Protein AF-A0A6B3EZP4-F1 (afdb_monomer_lite)

Radius of gyration: 15.5 Å; chains: 1; bounding box: 39×23×44 Å

pLDDT: mean 70.88, std 13.22, range [38.5, 90.12]

Sequence (111 aa):
CAAAVTRAARRHWVQLHRDAGPEPDDGGELAVLRDTRPDAYALPGRPGRPGRIVVTTGMLHALDPVERDALLAHERAHLTGRHHLYLVAAELSARCHPALRALRAPMGYAL

Structure (mmCIF, N/CA/C/O backbone):
data_AF-A0A6B3EZP4-F1
#
_entry.id   AF-A0A6B3EZP4-F1
#
loop_
_atom_site.group_PDB
_atom_site.id
_atom_site.type_symbol
_atom_site.label_atom_id
_atom_site.label_alt_id
_atom_site.label_comp_id
_atom_site.label_asym_id
_atom_site.label_entity_id
_atom_site.label_seq_id
_atom_site.pdbx_PDB_ins_code
_atom_site.Cartn_x
_atom_site.Cartn_y
_atom_site.Cartn_z
_atom_site.occupancy
_atom_site.B_iso_or_equiv
_atom_site.auth_seq_id
_atom_site.auth_comp_id
_atom_site.auth_asym_id
_atom_site.auth_atom_id
_atom_site.pdbx_PDB_model_num
ATOM 1 N N . CYS A 1 1 ? 23.167 6.679 -15.248 1.00 49.09 1 CYS A N 1
ATOM 2 C CA . CYS A 1 1 ? 21.904 5.903 -15.321 1.00 49.09 1 CYS A CA 1
ATOM 3 C C . CYS A 1 1 ? 21.410 5.399 -13.958 1.00 49.09 1 CYS A C 1
ATOM 5 O O . CYS A 1 1 ? 20.298 5.766 -13.587 1.00 49.09 1 CYS A O 1
ATOM 7 N N . ALA A 1 2 ? 22.217 4.668 -13.174 1.00 38.50 2 ALA A N 1
ATOM 8 C CA . ALA A 1 2 ? 21.856 4.231 -11.813 1.00 38.50 2 ALA A CA 1
ATOM 9 C C . ALA A 1 2 ? 21.534 5.403 -10.859 1.00 38.50 2 ALA A C 1
ATOM 11 O O . ALA A 1 2 ? 20.497 5.398 -10.208 1.00 38.50 2 ALA A O 1
ATOM 12 N N . ALA A 1 3 ? 22.335 6.476 -10.887 1.00 42.81 3 ALA A N 1
ATOM 13 C CA . ALA A 1 3 ? 22.138 7.678 -10.060 1.00 42.81 3 ALA A CA 1
ATOM 14 C C . ALA A 1 3 ? 20.831 8.461 -10.330 1.00 42.81 3 ALA A C 1
ATOM 16 O O . ALA A 1 3 ? 20.429 9.299 -9.522 1.00 42.81 3 ALA A O 1
ATOM 17 N N . ALA A 1 4 ? 20.200 8.242 -11.488 1.00 50.25 4 ALA A N 1
ATOM 18 C CA . ALA A 1 4 ? 18.921 8.852 -11.846 1.00 50.25 4 ALA A CA 1
ATOM 19 C C . ALA A 1 4 ? 17.743 7.970 -11.409 1.00 50.25 4 ALA A C 1
ATOM 21 O O . ALA A 1 4 ? 16.738 8.503 -10.956 1.00 50.25 4 ALA A O 1
ATOM 22 N N . VAL A 1 5 ? 17.879 6.637 -11.495 1.00 50.28 5 VAL A N 1
ATOM 23 C CA . VAL A 1 5 ? 16.913 5.687 -10.908 1.00 50.28 5 VAL A CA 1
ATOM 24 C C . VAL A 1 5 ? 16.876 5.863 -9.396 1.00 50.28 5 VAL A C 1
ATOM 26 O O . VAL A 1 5 ? 15.805 6.040 -8.834 1.00 50.28 5 VAL A O 1
ATOM 29 N N . THR A 1 6 ? 18.039 5.915 -8.742 1.00 52.34 6 THR A N 1
ATOM 30 C CA . THR A 1 6 ? 18.111 6.110 -7.289 1.00 52.34 6 THR A CA 1
ATOM 31 C C . THR A 1 6 ? 17.558 7.465 -6.867 1.00 52.34 6 THR A C 1
ATOM 33 O O . THR A 1 6 ? 16.878 7.540 -5.852 1.00 52.34 6 THR A O 1
ATOM 36 N N . ARG A 1 7 ? 17.767 8.537 -7.645 1.00 56.09 7 ARG A N 1
ATOM 37 C CA . ARG A 1 7 ? 17.145 9.845 -7.373 1.00 56.09 7 ARG A CA 1
ATOM 38 C C . ARG A 1 7 ? 15.638 9.854 -7.599 1.00 56.09 7 ARG A C 1
ATOM 40 O O . ARG A 1 7 ? 14.940 10.455 -6.792 1.00 56.09 7 ARG A O 1
ATOM 47 N N . ALA A 1 8 ? 15.140 9.226 -8.662 1.00 58.03 8 ALA A N 1
ATOM 48 C CA . ALA A 1 8 ? 13.707 9.133 -8.933 1.00 58.03 8 ALA A CA 1
ATOM 49 C C . ALA A 1 8 ? 13.001 8.298 -7.859 1.00 58.03 8 ALA A C 1
ATOM 51 O O . ALA A 1 8 ? 12.032 8.770 -7.276 1.00 58.03 8 ALA A O 1
ATOM 52 N N . ALA A 1 9 ? 13.567 7.139 -7.509 1.00 56.62 9 ALA A N 1
ATOM 53 C CA . ALA A 1 9 ? 13.119 6.335 -6.383 1.00 56.62 9 ALA A CA 1
ATOM 54 C C . ALA A 1 9 ? 13.155 7.167 -5.097 1.00 56.62 9 ALA A C 1
ATOM 56 O O . ALA A 1 9 ? 12.128 7.348 -4.466 1.00 56.62 9 ALA A O 1
ATOM 57 N N . ARG A 1 10 ? 14.277 7.809 -4.754 1.00 60.41 10 ARG A N 1
ATOM 58 C CA . ARG A 1 10 ? 14.370 8.642 -3.544 1.00 60.41 10 ARG A CA 1
ATOM 59 C C . ARG A 1 10 ? 13.338 9.776 -3.516 1.00 60.41 10 ARG A C 1
ATOM 61 O O . ARG A 1 10 ? 12.786 10.052 -2.461 1.00 60.41 10 ARG A O 1
ATOM 68 N N . ARG A 1 11 ? 13.069 10.434 -4.648 1.00 62.75 11 ARG A N 1
ATOM 69 C CA . ARG A 1 11 ? 12.042 11.486 -4.754 1.00 62.75 11 ARG A CA 1
ATOM 70 C C . ARG A 1 11 ? 10.643 10.925 -4.542 1.00 62.75 11 ARG A C 1
ATOM 72 O O . ARG A 1 11 ? 9.905 11.490 -3.748 1.00 62.75 11 ARG A O 1
ATOM 79 N N . HIS A 1 12 ? 10.328 9.814 -5.198 1.00 64.38 12 HIS A N 1
ATOM 80 C CA . HIS A 1 12 ? 9.061 9.114 -5.034 1.00 64.38 12 HIS A CA 1
ATOM 81 C C . HIS A 1 12 ? 8.869 8.658 -3.582 1.00 64.38 12 HIS A C 1
ATOM 83 O O . HIS A 1 12 ? 7.847 8.940 -2.981 1.00 64.38 12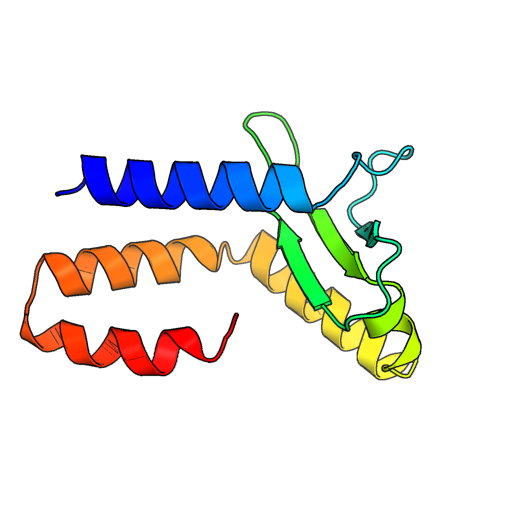 HIS A O 1
ATOM 89 N N . TRP A 1 13 ? 9.905 8.105 -2.955 1.00 63.19 13 TRP A N 1
ATOM 90 C CA . TRP A 1 13 ? 9.913 7.737 -1.539 1.00 63.19 13 TRP A CA 1
ATOM 91 C C . TRP A 1 13 ? 9.678 8.917 -0.597 1.00 63.19 13 TRP A C 1
ATOM 93 O O . TRP A 1 13 ? 8.904 8.805 0.350 1.00 63.19 13 TRP A O 1
ATOM 103 N N . VAL A 1 14 ? 10.352 10.047 -0.834 1.00 64.44 14 VAL A N 1
ATOM 104 C CA . VAL A 1 14 ? 10.157 11.272 -0.045 1.00 64.44 14 VAL A CA 1
ATOM 105 C C . VAL A 1 14 ? 8.745 11.819 -0.235 1.00 64.44 14 VAL A C 1
ATOM 107 O O . VAL A 1 14 ? 8.182 12.358 0.711 1.00 64.44 14 VAL A O 1
ATOM 110 N N . GLN A 1 15 ? 8.186 11.688 -1.436 1.00 69.25 15 GLN A N 1
ATOM 111 C CA . GLN A 1 15 ? 6.830 12.120 -1.743 1.00 69.25 15 GLN A CA 1
ATOM 112 C C . GLN A 1 15 ? 5.794 11.233 -1.055 1.00 69.25 15 GLN A C 1
ATOM 114 O O . GLN A 1 15 ? 5.030 11.755 -0.258 1.00 69.25 15 GLN A O 1
ATOM 119 N N . LEU A 1 16 ? 5.894 9.909 -1.198 1.00 68.00 16 LEU A N 1
ATOM 120 C CA . LEU A 1 16 ? 5.065 8.954 -0.460 1.00 68.00 16 LEU A CA 1
ATOM 121 C C . LEU A 1 16 ? 5.127 9.197 1.053 1.00 68.00 16 LEU A C 1
ATOM 123 O O . LEU A 1 16 ? 4.114 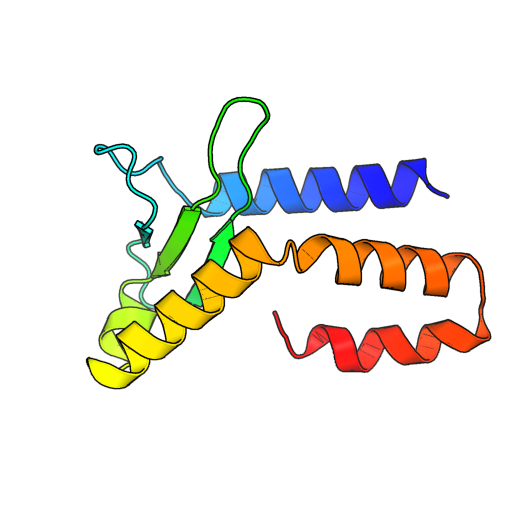9.167 1.728 1.00 68.00 16 LEU A O 1
ATOM 127 N N . HIS A 1 17 ? 6.305 9.504 1.605 1.00 67.25 17 HIS A N 1
ATOM 128 C CA . HIS A 1 17 ? 6.431 9.828 3.029 1.00 67.25 17 HIS A CA 1
ATOM 129 C C . HIS A 1 17 ? 5.844 11.185 3.427 1.00 67.25 17 HIS A C 1
ATOM 131 O O . HIS A 1 17 ? 5.52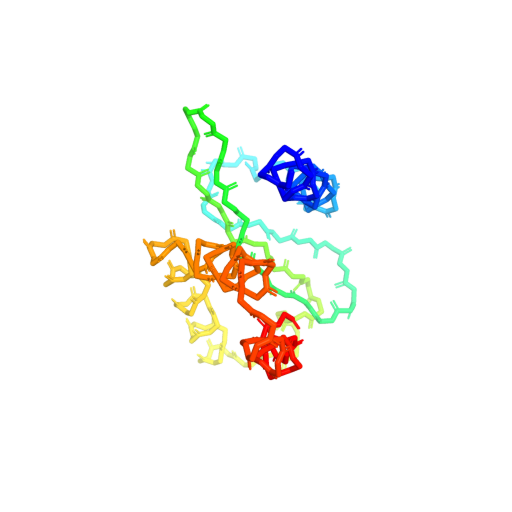8 11.364 4.599 1.00 67.25 17 HIS A O 1
ATOM 137 N N . ARG A 1 18 ? 5.777 12.154 2.509 1.00 68.31 18 ARG A N 1
ATOM 138 C CA . ARG A 1 18 ? 5.104 13.436 2.750 1.00 68.31 18 ARG A CA 1
ATOM 139 C C . ARG A 1 18 ? 3.590 13.270 2.706 1.00 68.31 18 ARG A C 1
ATOM 141 O O . ARG A 1 18 ? 2.905 13.864 3.529 1.00 68.31 18 ARG A O 1
ATOM 148 N N . ASP A 1 19 ? 3.112 12.451 1.780 1.00 68.88 19 ASP A N 1
ATOM 149 C CA . ASP A 1 19 ? 1.688 12.264 1.514 1.00 68.88 19 ASP A CA 1
ATOM 150 C C . ASP A 1 19 ? 1.057 11.268 2.510 1.00 68.88 19 ASP A C 1
ATOM 152 O O . ASP A 1 19 ? -0.116 11.385 2.848 1.00 68.88 19 ASP A O 1
ATOM 156 N N . ALA A 1 20 ? 1.859 10.363 3.085 1.00 67.62 20 ALA A N 1
ATOM 157 C CA . ALA A 1 20 ? 1.451 9.372 4.085 1.00 67.62 20 ALA A CA 1
ATOM 158 C C . ALA A 1 20 ? 1.079 9.927 5.471 1.00 67.62 20 ALA A C 1
ATOM 160 O O . ALA A 1 20 ? 0.866 9.139 6.394 1.00 67.62 20 ALA A O 1
ATOM 161 N N . GLY A 1 21 ? 1.031 11.251 5.636 1.00 65.62 21 GLY A N 1
ATOM 162 C CA . GLY A 1 21 ? 0.648 11.898 6.888 1.00 65.62 21 GLY A CA 1
ATOM 163 C C . GLY A 1 21 ? 1.571 11.583 8.079 1.00 65.62 21 GLY A C 1
ATOM 164 O O . GLY A 1 21 ? 2.660 11.021 7.909 1.00 65.62 21 GLY A O 1
ATOM 165 N N . PRO A 1 22 ? 1.180 12.008 9.296 1.00 62.56 22 PRO A N 1
ATOM 166 C CA . PRO A 1 22 ? 1.952 11.754 10.509 1.00 62.56 22 PRO A CA 1
ATOM 167 C C . PRO A 1 22 ? 2.098 10.251 10.774 1.00 62.56 22 PRO A C 1
ATOM 169 O O . PRO A 1 22 ? 1.258 9.447 10.367 1.00 62.56 22 PRO A O 1
ATOM 172 N N . GLU A 1 23 ? 3.188 9.864 11.442 1.00 65.44 23 GLU A N 1
ATOM 173 C CA . GLU A 1 23 ? 3.331 8.478 11.886 1.00 65.44 23 GLU A CA 1
ATOM 174 C C . GLU A 1 23 ? 2.206 8.107 12.858 1.00 65.44 23 GLU A C 1
ATOM 176 O O . GLU A 1 23 ? 1.744 8.970 13.609 1.00 65.44 23 GLU A O 1
ATOM 181 N N . PRO A 1 24 ? 1.751 6.844 12.832 1.00 64.75 24 PRO A N 1
ATOM 182 C CA . PRO A 1 24 ? 0.769 6.376 13.791 1.00 64.75 24 PRO A CA 1
ATOM 183 C C . PRO A 1 24 ? 1.342 6.527 15.206 1.00 64.75 24 PRO A C 1
ATOM 185 O O . PRO A 1 24 ? 2.485 6.154 15.475 1.00 64.75 24 PRO A O 1
ATOM 188 N 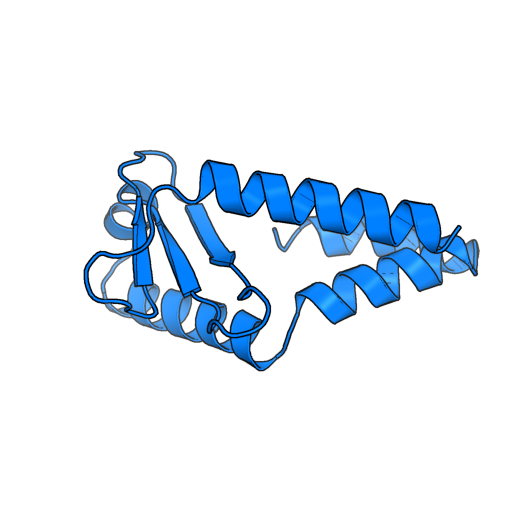N . ASP A 1 25 ? 0.545 7.132 16.085 1.00 58.59 25 ASP A N 1
ATOM 189 C CA . ASP A 1 25 ? 0.945 7.575 17.431 1.00 58.59 25 ASP A CA 1
ATOM 190 C C . ASP A 1 25 ? 1.351 6.395 18.344 1.00 58.59 25 ASP A C 1
ATOM 192 O O . ASP A 1 25 ? 2.054 6.562 19.336 1.00 58.59 25 ASP A O 1
ATOM 196 N N . ASP A 1 26 ? 0.950 5.176 17.974 1.00 64.31 26 ASP A N 1
ATOM 197 C CA . ASP A 1 26 ? 1.233 3.918 18.668 1.00 64.31 26 ASP A CA 1
ATOM 198 C C . ASP A 1 26 ? 2.439 3.143 18.099 1.00 64.31 26 ASP A C 1
ATOM 200 O O . ASP A 1 26 ? 2.774 2.067 18.599 1.00 64.31 26 ASP A O 1
ATOM 204 N N . GLY A 1 27 ? 3.104 3.659 17.057 1.00 63.31 27 GLY A N 1
ATOM 205 C CA . GLY A 1 27 ? 4.172 2.939 16.356 1.00 63.31 27 GLY A CA 1
ATOM 206 C C . GLY A 1 27 ? 3.687 1.691 15.607 1.00 63.31 27 GLY A C 1
ATOM 207 O O . GLY A 1 27 ? 4.498 0.822 15.274 1.00 63.31 27 GLY A O 1
ATOM 208 N N . GLY A 1 28 ? 2.380 1.588 15.360 1.00 70.94 28 GLY A N 1
ATOM 209 C CA . GLY A 1 28 ? 1.745 0.469 14.686 1.00 70.94 28 GLY A CA 1
ATOM 210 C C . GLY A 1 28 ? 2.096 0.361 13.201 1.00 70.94 28 GLY A C 1
ATOM 211 O O . GLY A 1 28 ? 2.544 1.305 12.546 1.00 70.94 28 GLY A O 1
ATOM 212 N N . GLU A 1 29 ? 1.856 -0.827 12.645 1.00 82.88 29 GLU A N 1
ATOM 213 C CA . GLU A 1 29 ? 2.048 -1.105 11.217 1.00 82.88 29 GLU A CA 1
ATOM 214 C C . GLU A 1 29 ? 0.985 -0.414 10.345 1.00 82.88 29 GLU A C 1
ATOM 216 O O . GLU A 1 29 ? 1.221 -0.247 9.159 1.00 82.88 29 GLU A O 1
ATOM 221 N N . LEU A 1 30 ? -0.162 0.017 10.881 1.00 85.31 30 LEU A N 1
ATOM 222 C CA . LEU A 1 30 ? -1.268 0.595 10.105 1.00 85.31 30 LEU A CA 1
ATOM 223 C C . LEU A 1 30 ? -1.455 2.089 10.406 1.00 85.31 30 LEU A C 1
ATOM 225 O O . LEU A 1 30 ? -1.730 2.472 11.538 1.00 85.31 30 LEU A O 1
ATOM 229 N N . ALA A 1 31 ? -1.380 2.927 9.375 1.00 87.06 31 ALA A N 1
ATOM 230 C CA . ALA A 1 31 ? -1.679 4.353 9.430 1.00 87.06 31 ALA A CA 1
ATOM 231 C C . ALA A 1 31 ? -2.964 4.655 8.647 1.00 87.06 31 ALA A C 1
ATOM 233 O O . ALA A 1 31 ? -3.047 4.371 7.452 1.00 87.06 31 ALA A O 1
ATOM 234 N N . VAL A 1 32 ? -3.958 5.255 9.309 1.00 86.62 32 VAL A N 1
ATOM 235 C CA . VAL A 1 32 ? -5.230 5.629 8.672 1.00 86.62 32 VAL A CA 1
ATOM 236 C C . VAL A 1 32 ? -5.240 7.120 8.339 1.00 86.62 32 VAL A C 1
ATOM 238 O O . VAL A 1 32 ? -5.213 7.964 9.237 1.00 86.62 32 VAL A O 1
ATOM 241 N N . LEU A 1 33 ? -5.321 7.458 7.053 1.00 85.31 33 LEU A N 1
ATOM 242 C CA . LEU A 1 33 ? -5.444 8.834 6.578 1.00 85.31 33 LEU A CA 1
ATOM 243 C C . LEU A 1 33 ? -6.902 9.245 6.424 1.00 85.31 33 LEU A C 1
ATOM 245 O O . LEU A 1 33 ? -7.724 8.519 5.867 1.00 85.31 33 LEU A O 1
ATOM 249 N N . ARG A 1 34 ? -7.210 10.464 6.869 1.00 85.81 34 ARG A N 1
ATOM 250 C CA . ARG A 1 34 ? -8.505 11.098 6.617 1.00 85.81 34 ARG A CA 1
ATOM 251 C C . ARG A 1 34 ? -8.536 11.649 5.191 1.00 85.81 34 ARG A C 1
ATOM 253 O O . ARG A 1 34 ? -8.238 12.817 4.970 1.00 85.81 34 ARG A O 1
ATOM 260 N N . ASP A 1 35 ? -8.901 10.791 4.250 1.00 83.00 35 ASP A N 1
ATOM 261 C CA . ASP A 1 35 ? -9.217 11.134 2.861 1.00 83.00 35 ASP A CA 1
ATOM 262 C C . ASP A 1 35 ? -10.455 10.333 2.434 1.00 83.00 35 ASP A C 1
ATOM 264 O O . ASP A 1 35 ? -10.658 9.196 2.872 1.00 83.00 35 ASP A O 1
ATOM 268 N N . THR A 1 36 ? -11.315 10.944 1.626 1.00 84.50 36 THR A N 1
ATOM 269 C CA . THR A 1 36 ? -12.506 10.310 1.055 1.00 84.50 36 THR A CA 1
ATOM 270 C C . THR A 1 36 ? -12.200 9.560 -0.237 1.00 84.50 36 THR A C 1
ATOM 272 O O . THR A 1 36 ? -12.990 8.704 -0.631 1.00 84.50 36 THR A O 1
ATOM 275 N N . ARG A 1 37 ? -11.067 9.841 -0.893 1.00 85.00 37 ARG A N 1
ATOM 276 C CA . ARG A 1 37 ? -10.594 9.055 -2.036 1.00 85.00 37 ARG A CA 1
ATOM 277 C C . ARG A 1 37 ? -10.121 7.680 -1.552 1.00 85.00 37 ARG A C 1
ATOM 279 O O . ARG A 1 37 ? -9.325 7.636 -0.617 1.00 85.00 37 ARG A O 1
ATOM 286 N N . PRO A 1 38 ? -10.599 6.575 -2.150 1.00 81.25 38 PRO A N 1
ATOM 287 C CA . PRO A 1 38 ? -10.150 5.241 -1.785 1.00 81.25 38 PRO A CA 1
ATOM 288 C C . PRO A 1 38 ? -8.723 5.008 -2.285 1.00 81.25 38 PRO A C 1
ATOM 290 O O . PRO A 1 38 ? -8.467 5.032 -3.484 1.00 81.25 38 PRO A O 1
ATOM 293 N N . ASP A 1 39 ? -7.814 4.806 -1.340 1.00 82.56 39 ASP A N 1
ATOM 294 C CA . ASP A 1 39 ? -6.397 4.523 -1.568 1.00 82.56 39 ASP A CA 1
ATOM 295 C C . ASP A 1 39 ? -5.801 3.710 -0.399 1.00 82.56 39 ASP A C 1
ATOM 297 O O . ASP A 1 39 ? -6.222 3.873 0.760 1.00 82.56 39 ASP A O 1
ATOM 301 N N . ALA A 1 40 ? -4.849 2.829 -0.713 1.00 83.75 40 ALA A N 1
ATOM 302 C CA . ALA A 1 40 ? -4.102 1.995 0.222 1.00 83.75 40 ALA A CA 1
ATOM 303 C C . ALA A 1 40 ? -2.741 1.601 -0.364 1.00 83.75 40 ALA A C 1
ATOM 305 O O . ALA A 1 40 ? -2.666 1.201 -1.520 1.00 83.75 40 ALA A O 1
ATOM 306 N N . TYR A 1 41 ? -1.673 1.682 0.434 1.00 84.19 41 TYR A N 1
ATOM 307 C CA . TYR A 1 41 ? -0.335 1.309 -0.024 1.00 84.19 41 TYR A CA 1
ATOM 308 C C . TYR A 1 41 ? 0.634 0.953 1.109 1.00 84.19 41 TYR A C 1
ATOM 310 O O . TYR A 1 41 ? 0.650 1.547 2.192 1.00 84.19 41 TYR A O 1
ATOM 318 N N . ALA A 1 42 ? 1.530 0.015 0.817 1.00 84.75 42 ALA A N 1
ATOM 319 C CA . ALA A 1 42 ? 2.681 -0.338 1.632 1.00 84.75 42 ALA A CA 1
ATOM 320 C C . ALA A 1 42 ? 3.793 0.724 1.553 1.00 84.75 42 ALA A C 1
ATOM 322 O O . ALA A 1 42 ? 4.542 0.818 0.577 1.00 84.75 42 ALA A O 1
ATOM 323 N N . LEU A 1 43 ? 3.964 1.498 2.624 1.00 83.94 43 LEU A N 1
ATOM 324 C CA . LEU A 1 43 ? 5.042 2.464 2.762 1.00 83.94 43 LEU A CA 1
ATOM 325 C C . LEU A 1 43 ? 6.275 1.815 3.407 1.00 83.94 43 LEU A C 1
ATOM 327 O O . LEU A 1 43 ? 6.259 1.485 4.598 1.00 83.94 43 LEU A O 1
ATOM 331 N N . PRO A 1 44 ? 7.390 1.653 2.681 1.00 78.44 44 PRO A N 1
ATOM 332 C CA . PRO A 1 44 ? 8.523 0.958 3.251 1.00 78.44 44 PRO A CA 1
ATOM 333 C C . PRO A 1 44 ? 9.263 1.835 4.271 1.00 78.44 44 PRO A C 1
ATOM 335 O O . PRO A 1 44 ? 9.287 3.065 4.183 1.00 78.44 44 PRO A O 1
ATOM 338 N N . GLY A 1 45 ? 9.871 1.175 5.256 1.00 77.50 45 GLY A N 1
ATOM 339 C CA . GLY A 1 45 ? 10.513 1.829 6.392 1.00 77.50 45 GLY A CA 1
ATOM 340 C C . GLY A 1 45 ? 11.783 2.597 6.027 1.00 77.50 45 GLY A C 1
ATOM 341 O O . GLY A 1 45 ? 12.408 2.386 4.984 1.00 77.50 45 GLY A O 1
ATOM 342 N N . ARG A 1 46 ? 12.195 3.491 6.927 1.00 76.25 46 ARG A N 1
ATOM 343 C CA . ARG A 1 46 ? 13.495 4.181 6.870 1.00 76.25 46 ARG A CA 1
ATOM 344 C C . ARG A 1 46 ? 14.571 3.341 7.575 1.00 76.25 46 ARG A C 1
ATOM 346 O O . ARG A 1 46 ? 14.222 2.463 8.358 1.00 76.25 46 ARG A O 1
ATOM 353 N N . PRO A 1 47 ? 15.878 3.597 7.360 1.00 73.75 47 PRO A N 1
ATOM 354 C CA . PRO A 1 47 ? 16.925 2.924 8.129 1.00 73.75 47 PRO A CA 1
ATOM 355 C C . PRO A 1 47 ? 16.654 3.027 9.638 1.00 73.75 47 PRO A C 1
ATOM 357 O O . PRO A 1 47 ? 16.501 4.130 10.159 1.00 73.75 47 PRO A O 1
ATOM 360 N N . GLY A 1 48 ? 16.552 1.879 10.316 1.00 74.12 48 GLY A N 1
ATOM 361 C CA . GLY A 1 48 ? 16.230 1.800 11.745 1.00 74.12 48 GLY A CA 1
ATOM 362 C C . GLY A 1 48 ? 14.738 1.859 12.103 1.00 74.12 48 GLY A C 1
ATOM 363 O O . GLY A 1 48 ? 14.424 1.912 13.287 1.00 74.12 48 GLY A O 1
ATOM 364 N N . ARG A 1 49 ? 13.817 1.845 11.127 1.00 77.62 49 ARG A N 1
ATOM 365 C CA . ARG A 1 49 ? 12.362 1.806 11.359 1.00 77.62 49 ARG A CA 1
ATOM 366 C C . ARG A 1 49 ? 11.657 0.783 10.458 1.00 77.62 49 ARG A C 1
ATOM 368 O O . ARG A 1 49 ? 12.043 0.651 9.294 1.00 77.62 49 ARG A O 1
ATOM 375 N N . PRO A 1 50 ? 10.625 0.078 10.958 1.00 79.44 50 PRO A N 1
ATOM 376 C CA . PRO A 1 50 ? 9.823 -0.817 10.131 1.00 79.44 50 PRO A CA 1
ATOM 377 C C . PRO A 1 50 ? 9.025 -0.038 9.073 1.00 79.44 50 PRO A C 1
ATOM 379 O O . PRO A 1 50 ? 8.837 1.176 9.176 1.00 79.44 50 PRO A O 1
ATOM 382 N N . GLY A 1 51 ? 8.602 -0.737 8.018 1.00 82.12 51 GLY A N 1
ATOM 383 C CA . GLY A 1 51 ? 7.603 -0.208 7.086 1.00 82.12 51 GLY A CA 1
ATOM 384 C C . GLY A 1 51 ? 6.207 -0.235 7.697 1.00 82.12 51 GLY A C 1
ATOM 385 O O . GLY A 1 51 ? 5.997 -0.873 8.725 1.00 82.12 51 GLY A O 1
ATOM 386 N N . ARG A 1 52 ? 5.270 0.466 7.066 1.00 86.62 52 ARG A N 1
ATOM 387 C CA . ARG A 1 52 ? 3.878 0.562 7.507 1.00 86.62 52 ARG A CA 1
ATOM 388 C C . ARG A 1 52 ? 2.931 0.569 6.317 1.00 86.62 52 ARG A C 1
ATOM 390 O O . ARG A 1 52 ? 3.317 0.947 5.218 1.00 86.62 52 ARG A O 1
ATOM 397 N N . ILE A 1 53 ? 1.694 0.184 6.544 1.00 88.38 53 ILE A N 1
ATOM 398 C CA . ILE A 1 53 ? 0.587 0.222 5.602 1.00 88.38 53 ILE A CA 1
ATOM 399 C C . ILE A 1 53 ? -0.156 1.525 5.825 1.00 88.38 53 ILE A C 1
ATOM 401 O O . ILE A 1 53 ? -0.517 1.854 6.953 1.00 88.38 53 ILE A O 1
ATOM 405 N N . VAL A 1 54 ? -0.385 2.269 4.756 1.00 87.38 54 VAL A N 1
ATOM 406 C CA . VAL A 1 54 ? -1.209 3.470 4.774 1.00 87.38 54 VAL A CA 1
ATOM 407 C C . VAL A 1 54 ? -2.540 3.122 4.131 1.00 87.38 54 VAL A C 1
ATOM 409 O O . VAL A 1 54 ? -2.561 2.567 3.038 1.00 87.38 54 VAL A O 1
ATOM 412 N N . VAL A 1 55 ? -3.646 3.431 4.800 1.00 87.88 55 VAL A N 1
ATOM 413 C CA . VAL A 1 55 ? -4.998 3.225 4.271 1.00 87.88 55 VAL A CA 1
ATOM 414 C C . VAL A 1 55 ? -5.816 4.494 4.472 1.00 87.88 55 VAL A C 1
ATOM 416 O O . VAL A 1 55 ? -5.707 5.160 5.497 1.00 87.88 55 VAL A O 1
ATOM 419 N N . THR A 1 56 ? -6.646 4.859 3.508 1.00 87.88 56 THR A N 1
ATOM 420 C CA . THR A 1 56 ? -7.550 6.011 3.640 1.00 87.88 56 THR A CA 1
ATOM 421 C C . THR A 1 56 ? -8.878 5.611 4.281 1.00 87.88 56 THR A C 1
ATOM 423 O O . THR A 1 56 ? -9.345 4.479 4.144 1.00 87.88 56 THR A O 1
ATOM 426 N N . THR A 1 57 ? -9.548 6.558 4.939 1.00 88.94 57 THR A N 1
ATOM 427 C CA . THR A 1 57 ? -10.927 6.364 5.411 1.00 88.94 57 THR A CA 1
ATOM 428 C C . THR A 1 57 ? -11.882 6.018 4.267 1.00 88.94 57 THR A C 1
ATOM 430 O O . THR A 1 57 ? -12.762 5.182 4.450 1.00 88.94 57 THR A O 1
ATOM 433 N N . GLY A 1 58 ? -11.686 6.596 3.075 1.00 86.62 58 GLY A N 1
ATOM 434 C CA . GLY A 1 58 ? -12.457 6.287 1.871 1.00 86.62 58 GLY A CA 1
ATOM 435 C C . GLY A 1 58 ? -12.327 4.827 1.443 1.00 86.62 58 GLY A C 1
ATOM 436 O O . GLY A 1 58 ? -13.338 4.191 1.158 1.00 86.62 58 GLY A O 1
ATOM 437 N N . MET A 1 59 ? -11.113 4.266 1.486 1.00 89.50 59 MET A N 1
ATOM 438 C CA . MET A 1 59 ? -10.890 2.847 1.192 1.00 89.50 59 MET A CA 1
ATOM 439 C C . MET A 1 59 ? -11.577 1.952 2.226 1.00 89.50 59 MET A C 1
ATOM 441 O O . MET A 1 59 ? -12.269 1.004 1.865 1.00 89.50 59 MET A O 1
ATOM 445 N N . LEU A 1 60 ? -11.454 2.279 3.517 1.00 88.62 60 LEU A N 1
ATOM 446 C CA . LEU A 1 60 ? -12.124 1.514 4.570 1.00 88.62 60 LEU A CA 1
ATOM 447 C C . LEU A 1 60 ? -13.649 1.547 4.421 1.00 88.62 60 LEU A C 1
ATOM 449 O O . LEU A 1 60 ? -14.296 0.533 4.650 1.00 88.62 60 LEU A O 1
ATOM 453 N N . HIS A 1 61 ? -14.235 2.674 4.020 1.00 90.12 61 HIS A N 1
ATOM 454 C CA . HIS A 1 61 ? -15.675 2.766 3.776 1.00 90.12 61 HIS A CA 1
ATOM 455 C C . HIS A 1 61 ? -16.138 2.018 2.521 1.00 90.12 61 HIS A C 1
ATOM 457 O O . HIS A 1 61 ? -17.283 1.574 2.492 1.00 90.12 61 HIS A O 1
ATOM 463 N N . ALA A 1 62 ? -15.277 1.889 1.509 1.00 85.62 62 ALA A N 1
ATOM 464 C CA . ALA A 1 62 ? -15.600 1.210 0.258 1.00 85.62 62 ALA A CA 1
ATOM 465 C C . ALA A 1 62 ? -15.587 -0.322 0.377 1.00 85.62 62 ALA A C 1
ATOM 467 O O . ALA A 1 62 ? -16.279 -0.981 -0.391 1.00 85.62 62 ALA A O 1
ATOM 468 N N . LEU A 1 63 ? -14.815 -0.865 1.322 1.00 87.25 63 LEU A N 1
ATOM 469 C CA . LEU A 1 63 ? -14.620 -2.303 1.493 1.00 87.25 63 LEU A CA 1
ATOM 470 C C . LEU A 1 63 ? -15.426 -2.858 2.662 1.00 87.25 63 LEU A C 1
ATOM 472 O O . LEU A 1 63 ? -15.556 -2.213 3.711 1.00 87.25 63 LEU A O 1
ATOM 476 N N . ASP A 1 64 ? -15.898 -4.088 2.519 1.00 80.94 64 ASP A N 1
ATOM 477 C CA . ASP A 1 64 ? -16.456 -4.863 3.619 1.00 80.94 64 ASP A CA 1
ATOM 478 C C . ASP A 1 64 ? -15.342 -5.474 4.512 1.00 80.94 64 ASP A C 1
ATOM 480 O O . ASP A 1 64 ? -14.152 -5.369 4.204 1.00 80.94 64 ASP A O 1
ATOM 484 N N . PRO A 1 65 ? -15.658 -6.037 5.696 1.00 86.94 65 PRO A N 1
ATOM 485 C CA . PRO A 1 65 ? -14.626 -6.492 6.631 1.00 86.94 65 PRO A CA 1
ATOM 486 C C . PRO A 1 65 ? -13.673 -7.551 6.059 1.00 86.94 65 PRO A C 1
ATOM 488 O O . PRO A 1 65 ? -12.481 -7.513 6.352 1.00 86.94 65 PRO A O 1
ATOM 491 N N . VAL A 1 66 ? -14.179 -8.466 5.227 1.00 74.44 66 VAL A N 1
ATOM 492 C CA . VAL A 1 66 ? -13.371 -9.546 4.641 1.00 74.44 66 VAL A CA 1
ATOM 493 C C . VAL A 1 66 ? -12.437 -8.988 3.571 1.00 74.44 66 VAL A C 1
ATOM 495 O O . VAL A 1 66 ? -11.259 -9.346 3.524 1.00 74.44 66 VAL A O 1
ATOM 498 N N . GLU A 1 67 ? -12.929 -8.067 2.745 1.00 72.50 67 GLU A N 1
ATOM 499 C CA . GLU A 1 67 ? -12.115 -7.367 1.757 1.00 72.50 67 GLU A CA 1
ATOM 500 C C . GLU A 1 67 ? -11.022 -6.515 2.412 1.00 72.50 67 GLU A C 1
ATOM 502 O O . GLU A 1 67 ? -9.893 -6.479 1.920 1.00 72.50 67 GLU A O 1
ATOM 507 N N . ARG A 1 68 ? -11.308 -5.874 3.554 1.00 85.75 68 ARG A N 1
ATOM 508 C CA . ARG A 1 68 ? -10.298 -5.126 4.324 1.00 85.75 68 ARG A CA 1
ATOM 509 C C . ARG A 1 68 ? -9.182 -6.033 4.825 1.00 85.75 68 ARG A C 1
ATOM 511 O O . ARG A 1 68 ? -8.015 -5.666 4.714 1.00 85.75 68 ARG A O 1
ATOM 518 N N . ASP A 1 69 ? -9.513 -7.208 5.350 1.00 81.81 69 ASP A N 1
ATOM 519 C CA . ASP A 1 69 ? -8.507 -8.161 5.824 1.00 81.81 69 ASP A CA 1
ATOM 520 C C . ASP A 1 69 ? -7.626 -8.666 4.676 1.00 81.81 69 ASP A C 1
ATOM 522 O O . ASP A 1 69 ? -6.401 -8.740 4.818 1.00 81.81 69 ASP A O 1
ATOM 526 N N . ALA A 1 70 ? -8.234 -8.947 3.520 1.00 75.88 70 ALA A N 1
ATOM 527 C CA . ALA A 1 70 ? -7.519 -9.336 2.310 1.00 75.88 70 ALA A CA 1
ATOM 528 C C . ALA A 1 70 ? -6.597 -8.215 1.802 1.00 75.88 70 ALA A C 1
ATOM 530 O O . ALA A 1 70 ? -5.429 -8.475 1.504 1.00 75.88 70 ALA A O 1
ATOM 531 N N . LEU A 1 71 ? -7.084 -6.970 1.768 1.00 84.44 71 LEU A N 1
ATOM 532 C CA . LEU A 1 71 ? -6.293 -5.792 1.410 1.00 84.44 71 LEU A CA 1
ATOM 533 C C . LEU A 1 71 ? -5.100 -5.630 2.356 1.00 84.44 71 LEU A C 1
ATOM 535 O O . LEU A 1 71 ? -3.962 -5.521 1.911 1.00 84.44 71 LEU A O 1
ATOM 539 N N . LEU A 1 72 ? -5.325 -5.672 3.670 1.00 86.44 72 LEU A N 1
ATOM 540 C CA . LEU A 1 72 ? -4.243 -5.536 4.644 1.00 86.44 72 LEU A CA 1
ATOM 541 C C . LEU A 1 72 ? -3.227 -6.676 4.519 1.00 86.44 72 LEU A C 1
ATOM 543 O O . LEU A 1 72 ? -2.026 -6.436 4.609 1.00 86.44 72 LEU A O 1
ATOM 547 N N . ALA A 1 73 ? -3.671 -7.913 4.288 1.00 83.25 73 ALA A N 1
ATOM 548 C CA . ALA A 1 73 ? -2.769 -9.035 4.035 1.00 83.25 73 ALA A CA 1
ATOM 549 C C . ALA A 1 73 ? -1.935 -8.829 2.758 1.00 83.25 73 ALA A C 1
ATOM 551 O O . ALA A 1 73 ? -0.733 -9.104 2.768 1.00 83.25 73 ALA A O 1
ATOM 552 N N . HIS A 1 74 ? -2.544 -8.301 1.695 1.00 79.00 74 HIS A N 1
ATOM 553 C CA . HIS A 1 74 ? -1.863 -7.941 0.453 1.00 79.00 74 HIS A CA 1
ATOM 554 C C . HIS A 1 74 ? -0.796 -6.856 0.678 1.00 79.00 74 HIS A C 1
ATOM 556 O O . HIS A 1 74 ? 0.359 -7.035 0.293 1.00 79.00 74 HIS A O 1
ATOM 562 N N . GLU A 1 75 ? -1.128 -5.781 1.391 1.00 84.69 75 GLU A N 1
ATOM 563 C CA . GLU A 1 75 ? -0.174 -4.709 1.695 1.00 84.69 75 GLU A CA 1
ATOM 564 C C . GLU A 1 75 ? 0.967 -5.175 2.618 1.00 84.69 75 GLU A C 1
ATOM 566 O O . GLU A 1 75 ? 2.135 -4.832 2.402 1.00 84.69 75 GLU A O 1
ATOM 571 N N . ARG A 1 76 ? 0.690 -6.048 3.599 1.00 85.25 76 ARG A N 1
ATOM 572 C CA . ARG A 1 76 ? 1.752 -6.692 4.402 1.00 85.25 76 ARG A CA 1
ATOM 573 C C . ARG A 1 76 ? 2.666 -7.554 3.532 1.00 85.25 76 ARG A C 1
ATOM 575 O O . ARG A 1 76 ? 3.886 -7.578 3.733 1.00 85.25 76 ARG A O 1
ATOM 582 N N . ALA A 1 77 ? 2.108 -8.254 2.544 1.00 82.19 77 ALA A N 1
ATOM 583 C CA . ALA A 1 77 ? 2.893 -9.026 1.585 1.00 82.19 77 ALA A CA 1
ATOM 584 C C . ALA A 1 77 ? 3.804 -8.118 0.739 1.00 82.19 77 ALA A C 1
ATOM 586 O O . ALA A 1 77 ? 4.943 -8.489 0.457 1.00 82.19 77 ALA A O 1
ATOM 587 N N . HIS A 1 78 ? 3.377 -6.896 0.406 1.00 81.44 78 HIS A N 1
ATOM 588 C CA . HIS A 1 78 ? 4.234 -5.912 -0.269 1.00 81.44 78 HIS A CA 1
ATOM 589 C C . HIS A 1 78 ? 5.397 -5.428 0.597 1.00 81.44 78 HIS A C 1
ATOM 591 O O . HIS A 1 78 ? 6.524 -5.303 0.095 1.00 81.44 78 HIS A O 1
ATOM 597 N N . LEU A 1 79 ? 5.160 -5.197 1.893 1.00 78.69 79 LEU A N 1
ATOM 598 C CA . LEU A 1 79 ? 6.210 -4.822 2.847 1.00 78.69 79 LEU A CA 1
ATOM 599 C C . LEU A 1 79 ? 7.250 -5.938 3.016 1.00 78.69 79 LEU A C 1
ATOM 601 O O . LEU A 1 79 ? 8.454 -5.680 2.938 1.00 78.69 79 LEU A O 1
ATOM 605 N N . THR A 1 80 ? 6.794 -7.178 3.206 1.00 79.69 80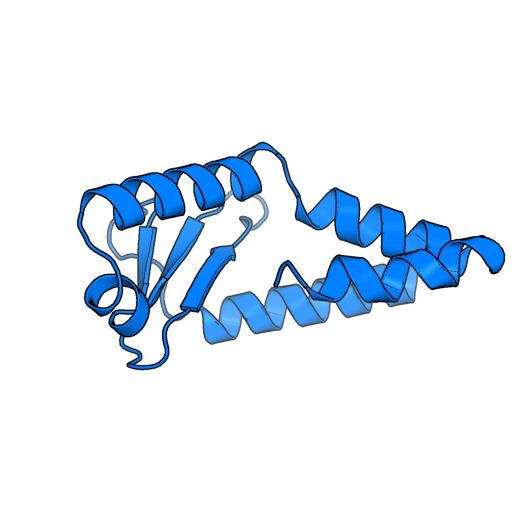 THR A N 1
ATOM 606 C CA . THR A 1 80 ? 7.665 -8.348 3.420 1.00 79.69 80 THR A CA 1
ATOM 607 C C . THR A 1 80 ? 8.375 -8.790 2.139 1.00 79.69 80 THR A C 1
ATOM 609 O O . THR A 1 80 ? 9.587 -9.009 2.141 1.00 79.69 80 THR A O 1
ATOM 612 N N . GLY A 1 81 ? 7.645 -8.850 1.025 1.00 69.94 81 GLY A N 1
ATOM 613 C CA . GLY A 1 81 ? 8.139 -9.230 -0.299 1.00 69.94 81 GLY A CA 1
ATOM 614 C C . GLY A 1 81 ? 8.957 -8.147 -1.000 1.00 69.94 81 GLY A C 1
ATOM 615 O O . GLY A 1 81 ? 9.530 -8.409 -2.057 1.00 69.94 81 GLY A O 1
ATOM 616 N N . ARG A 1 82 ? 9.039 -6.939 -0.419 1.00 67.44 82 ARG A N 1
ATOM 617 C CA . ARG A 1 82 ? 9.780 -5.785 -0.951 1.00 67.44 82 ARG A CA 1
ATOM 618 C C . ARG A 1 82 ? 9.447 -5.520 -2.418 1.00 67.44 82 ARG A C 1
ATOM 620 O O . ARG A 1 82 ? 10.346 -5.333 -3.236 1.00 67.44 82 ARG A O 1
ATOM 627 N N . HIS A 1 83 ? 8.159 -5.478 -2.754 1.00 68.06 83 HIS A N 1
ATOM 628 C CA . HIS A 1 83 ? 7.708 -5.447 -4.150 1.00 68.06 83 HIS A CA 1
ATOM 629 C C . HIS A 1 83 ? 8.259 -4.246 -4.946 1.00 68.06 83 HIS A C 1
ATOM 631 O O . HIS A 1 83 ? 8.559 -4.344 -6.136 1.00 68.06 83 HIS A O 1
ATOM 637 N N . HIS A 1 84 ? 8.535 -3.137 -4.254 1.00 63.50 84 HIS A N 1
ATOM 638 C CA . HIS A 1 84 ? 9.252 -1.976 -4.788 1.00 63.50 84 HIS A CA 1
ATOM 639 C C . HIS A 1 84 ? 10.617 -2.316 -5.425 1.00 63.50 84 HIS A C 1
ATOM 641 O O . HIS A 1 84 ? 11.048 -1.625 -6.348 1.00 63.50 84 HIS A O 1
ATOM 647 N N . LEU A 1 85 ? 11.306 -3.373 -4.978 1.00 63.47 85 LEU A N 1
ATOM 648 C CA . LEU A 1 85 ? 12.551 -3.841 -5.590 1.00 63.47 85 LEU A CA 1
ATOM 649 C C . LEU A 1 85 ? 12.321 -4.473 -6.963 1.00 63.47 85 LEU A C 1
ATOM 651 O O . LEU A 1 85 ? 13.160 -4.275 -7.839 1.00 63.47 85 LEU A O 1
ATOM 655 N N . TYR A 1 86 ? 11.197 -5.162 -7.190 1.00 63.75 86 TYR A N 1
ATOM 656 C CA . TYR A 1 86 ? 10.851 -5.685 -8.517 1.00 63.75 86 TYR A CA 1
ATOM 657 C C . TYR A 1 86 ? 10.598 -4.546 -9.504 1.00 63.75 86 TYR A C 1
ATOM 659 O O . TYR A 1 86 ? 11.124 -4.579 -10.614 1.00 63.75 86 TYR A O 1
ATOM 667 N N . LEU A 1 87 ? 9.913 -3.482 -9.073 1.00 65.19 87 LEU A N 1
ATOM 668 C CA . LEU A 1 87 ? 9.719 -2.280 -9.891 1.00 65.19 87 LEU A CA 1
ATOM 669 C C . LEU A 1 87 ? 11.052 -1.596 -10.224 1.00 65.19 87 LEU A C 1
ATOM 671 O O . LEU A 1 87 ? 11.302 -1.258 -11.380 1.00 65.19 87 LEU A O 1
ATOM 675 N N . VAL A 1 88 ? 11.953 -1.442 -9.246 1.00 66.00 88 VAL A N 1
ATOM 676 C CA . VAL A 1 88 ? 13.296 -0.878 -9.481 1.00 66.00 88 VAL A CA 1
ATOM 677 C C . VAL A 1 88 ? 14.126 -1.771 -10.409 1.00 66.00 88 VAL A C 1
ATOM 679 O O . VAL A 1 88 ? 14.795 -1.258 -11.307 1.00 66.00 88 VAL A O 1
ATOM 682 N N . ALA A 1 89 ? 14.078 -3.092 -10.234 1.00 63.19 89 ALA A N 1
ATOM 683 C CA . ALA A 1 89 ? 14.778 -4.051 -11.084 1.00 63.19 89 ALA A CA 1
ATOM 684 C C . ALA A 1 89 ? 14.251 -4.026 -12.523 1.00 63.19 89 ALA A C 1
ATOM 686 O O . ALA A 1 89 ? 15.040 -4.071 -13.469 1.00 63.19 89 ALA A O 1
ATOM 687 N N . ALA A 1 90 ? 12.941 -3.887 -12.706 1.00 64.00 90 ALA A N 1
ATOM 688 C CA . ALA A 1 90 ? 12.329 -3.813 -14.021 1.00 64.00 90 ALA A CA 1
ATOM 689 C C . ALA A 1 90 ? 12.586 -2.454 -14.701 1.00 64.00 90 ALA A C 1
ATOM 691 O O . ALA A 1 90 ? 12.933 -2.405 -15.881 1.00 64.00 90 ALA A O 1
ATOM 692 N N . GLU A 1 91 ? 12.549 -1.352 -13.945 1.00 64.94 91 GLU A N 1
ATOM 693 C CA . GLU A 1 91 ? 12.945 -0.005 -14.380 1.00 64.94 91 GLU A CA 1
ATOM 694 C C . GLU A 1 91 ? 14.426 0.037 -14.814 1.00 64.94 91 GLU A C 1
ATOM 696 O O . GLU A 1 91 ? 14.759 0.653 -15.834 1.00 64.94 91 GLU A O 1
ATOM 701 N N . LEU A 1 92 ? 15.317 -0.636 -14.071 1.00 63.47 92 LEU A N 1
ATOM 702 C CA . LEU A 1 92 ? 16.734 -0.805 -14.414 1.00 63.47 92 LEU A CA 1
ATOM 703 C C . LEU A 1 92 ? 16.908 -1.677 -15.660 1.00 63.47 92 LEU A C 1
ATOM 705 O O . LEU A 1 92 ? 17.598 -1.264 -16.592 1.00 63.47 92 LEU A O 1
ATOM 709 N N . SER A 1 93 ? 16.237 -2.825 -15.722 1.00 62.44 93 SER A N 1
ATOM 710 C CA . SER A 1 93 ? 16.270 -3.740 -16.869 1.00 62.44 93 SER A CA 1
ATOM 711 C C . SER A 1 93 ? 15.804 -3.055 -18.156 1.00 62.44 93 SER A C 1
ATOM 713 O O . SER A 1 93 ? 16.485 -3.127 -19.177 1.00 62.44 93 SER A O 1
ATOM 715 N N . ALA A 1 94 ? 14.722 -2.274 -18.099 1.00 61.72 94 ALA A N 1
ATOM 716 C CA . ALA A 1 94 ? 14.213 -1.495 -19.227 1.00 61.72 94 ALA A CA 1
ATOM 717 C C . ALA A 1 94 ? 15.120 -0.313 -19.635 1.00 61.72 94 ALA A C 1
ATOM 719 O O . ALA A 1 94 ? 14.990 0.220 -20.742 1.00 61.72 94 ALA A O 1
ATOM 720 N N . ARG A 1 95 ? 16.020 0.147 -18.751 1.00 62.62 95 ARG A N 1
ATOM 721 C CA . ARG A 1 95 ? 17.056 1.148 -19.080 1.00 62.62 95 ARG A CA 1
ATOM 722 C C . ARG A 1 95 ? 18.315 0.509 -19.661 1.00 62.62 95 ARG A C 1
ATOM 724 O O . ARG A 1 95 ? 18.954 1.142 -20.495 1.00 62.62 95 ARG A O 1
ATOM 731 N N . CYS A 1 96 ? 18.655 -0.707 -19.240 1.00 66.69 96 CYS A N 1
ATOM 732 C CA . CYS A 1 96 ? 19.813 -1.450 -19.737 1.00 66.69 96 CYS A CA 1
ATOM 733 C C . CYS A 1 96 ? 19.533 -2.168 -21.064 1.00 66.69 96 CYS A C 1
ATOM 735 O O . CYS A 1 96 ? 20.453 -2.324 -21.862 1.00 66.69 96 CYS A O 1
ATOM 737 N N . HIS A 1 97 ? 18.285 -2.572 -21.329 1.00 55.28 97 HIS A N 1
ATOM 738 C CA . HIS A 1 97 ? 17.932 -3.309 -22.539 1.00 55.28 97 HIS A CA 1
ATOM 739 C C . HIS A 1 97 ? 16.659 -2.759 -23.216 1.00 55.28 97 HIS A C 1
ATOM 741 O O . HIS A 1 97 ? 15.569 -2.841 -22.643 1.00 55.28 97 HIS A O 1
ATOM 747 N N . PRO A 1 98 ? 16.754 -2.203 -24.443 1.00 65.62 98 PRO A N 1
ATOM 748 C CA . PRO A 1 98 ? 15.634 -1.533 -25.107 1.00 65.62 98 PRO A CA 1
ATOM 749 C C . PRO A 1 98 ? 14.451 -2.459 -25.431 1.00 65.62 98 PRO A C 1
ATOM 751 O O . PRO A 1 98 ? 13.322 -1.975 -25.452 1.00 65.62 98 PRO A O 1
ATOM 754 N N . ALA A 1 99 ? 14.671 -3.770 -25.597 1.00 65.12 99 ALA A N 1
ATOM 755 C CA . ALA A 1 99 ? 13.597 -4.747 -25.809 1.00 65.12 99 ALA A CA 1
ATOM 756 C C . ALA A 1 99 ? 12.703 -4.950 -24.567 1.00 65.12 99 ALA A C 1
ATOM 758 O O . ALA A 1 99 ? 11.534 -5.296 -24.695 1.00 65.12 99 ALA A O 1
ATOM 759 N N . LEU A 1 100 ? 13.209 -4.657 -23.362 1.00 55.91 100 LEU A N 1
ATOM 760 C CA . LEU A 1 100 ? 12.446 -4.760 -22.109 1.00 55.91 100 LEU A CA 1
ATOM 761 C C . LEU A 1 100 ? 11.637 -3.493 -21.794 1.00 55.91 100 LEU A C 1
ATOM 763 O O . LEU A 1 100 ? 10.949 -3.434 -20.778 1.00 55.91 100 LEU A O 1
ATOM 767 N N . ARG A 1 101 ? 11.669 -2.469 -22.661 1.00 63.44 101 ARG A N 1
ATOM 768 C CA . ARG A 1 101 ? 10.853 -1.253 -22.493 1.00 63.44 101 ARG A CA 1
ATOM 769 C C . ARG A 1 101 ? 9.353 -1.538 -22.531 1.00 63.44 101 ARG A C 1
ATOM 771 O O . ARG A 1 101 ? 8.613 -0.843 -21.843 1.00 63.44 101 ARG A O 1
ATOM 778 N N . ALA A 1 102 ? 8.925 -2.564 -23.268 1.00 60.88 102 ALA A N 1
ATOM 779 C CA . ALA A 1 102 ? 7.523 -2.972 -23.359 1.00 60.88 102 ALA A CA 1
ATOM 780 C C . ALA A 1 102 ? 6.945 -3.454 -22.015 1.00 60.88 102 ALA A C 1
ATOM 782 O O . ALA A 1 102 ? 5.745 -3.335 -21.790 1.00 60.88 102 ALA A O 1
ATOM 783 N N . LEU A 1 103 ? 7.792 -3.912 -21.085 1.00 56.66 103 LEU A N 1
ATOM 784 C CA . LEU A 1 103 ? 7.355 -4.329 -19.752 1.00 56.66 103 LEU A CA 1
ATOM 785 C C . LEU A 1 103 ? 6.910 -3.140 -18.876 1.00 56.66 103 LEU A C 1
ATOM 787 O O . LEU A 1 103 ? 6.182 -3.347 -17.912 1.00 56.66 103 LEU A O 1
ATOM 791 N N . ARG A 1 104 ? 7.267 -1.887 -19.216 1.00 57.38 104 ARG A N 1
ATOM 792 C CA . ARG A 1 104 ? 6.873 -0.690 -18.442 1.00 57.38 104 ARG A CA 1
ATOM 793 C C . ARG A 1 104 ? 5.364 -0.452 -18.376 1.00 57.38 104 ARG A C 1
ATOM 795 O O . ARG A 1 104 ? 4.888 0.028 -17.356 1.00 57.38 104 ARG A O 1
ATOM 802 N N . ALA A 1 105 ? 4.636 -0.733 -19.455 1.00 54.66 105 ALA A N 1
ATOM 803 C CA . ALA A 1 105 ? 3.204 -0.450 -19.541 1.00 54.66 105 ALA A CA 1
ATOM 804 C C . ALA A 1 105 ? 2.345 -1.334 -18.606 1.00 54.66 105 ALA A C 1
ATOM 806 O O . ALA A 1 105 ? 1.536 -0.774 -17.871 1.00 54.66 105 ALA A O 1
ATOM 807 N N . PRO A 1 106 ? 2.526 -2.670 -18.547 1.00 49.94 106 PRO A N 1
ATOM 808 C CA . PRO A 1 106 ? 1.720 -3.518 -17.663 1.00 49.94 106 PRO A CA 1
ATOM 809 C C . PRO A 1 106 ? 2.049 -3.372 -16.168 1.00 49.94 106 PRO A C 1
ATOM 811 O O . PRO A 1 106 ? 1.191 -3.641 -15.337 1.00 49.94 106 PRO A O 1
ATOM 814 N N . MET A 1 107 ? 3.247 -2.905 -15.799 1.00 52.09 107 MET A N 1
ATOM 815 C CA . MET A 1 107 ? 3.598 -2.679 -14.386 1.00 52.09 107 MET A CA 1
ATOM 816 C C . MET A 1 107 ? 2.980 -1.407 -13.786 1.00 52.09 107 MET A C 1
ATOM 818 O O . MET A 1 107 ? 2.964 -1.265 -12.569 1.00 52.09 107 MET A O 1
ATOM 822 N N . GLY A 1 108 ? 2.463 -0.492 -14.614 1.00 50.72 108 GLY A N 1
ATOM 823 C CA . GLY A 1 108 ? 1.754 0.704 -14.144 1.00 50.72 108 GLY A CA 1
ATOM 824 C C . GLY A 1 108 ? 0.327 0.438 -13.652 1.00 50.72 108 GLY A C 1
ATOM 825 O O . GLY A 1 108 ? -0.282 1.343 -13.102 1.00 50.72 108 GLY A O 1
ATOM 826 N N . TYR A 1 109 ? -0.196 -0.779 -13.849 1.00 39.94 109 TYR A N 1
ATOM 827 C CA . TYR A 1 109 ? -1.553 -1.182 -13.451 1.00 39.94 109 TYR A CA 1
ATOM 828 C C . TYR A 1 109 ? -1.651 -1.737 -12.018 1.00 39.94 109 TYR A C 1
ATOM 830 O O . TYR A 1 109 ? -2.724 -2.164 -11.607 1.00 39.94 109 TYR A O 1
ATOM 838 N N . ALA A 1 110 ? -0.540 -1.763 -11.278 1.00 42.97 110 ALA A N 1
ATOM 839 C CA . ALA A 1 110 ? -0.464 -2.270 -9.906 1.00 42.97 110 ALA A CA 1
ATOM 840 C C . ALA A 1 110 ? 0.041 -1.202 -8.915 1.00 42.97 110 ALA A C 1
ATOM 842 O O . ALA A 1 110 ? 0.754 -1.525 -7.965 1.00 42.97 110 ALA A O 1
ATOM 843 N N . LEU A 1 111 ? -0.284 0.066 -9.186 1.00 43.19 111 LEU A N 1
ATOM 844 C CA . LEU A 1 111 ? -0.181 1.188 -8.253 1.00 43.19 111 LEU A CA 1
ATOM 845 C C . LEU A 1 111 ? -1.56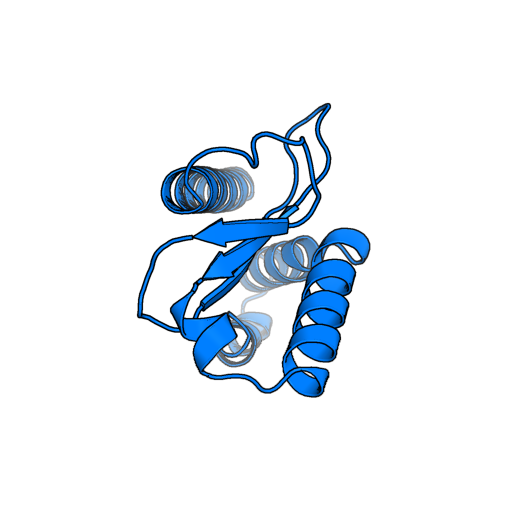8 1.790 -8.061 1.00 43.19 111 LEU A C 1
ATOM 847 O O . LEU A 1 111 ? -2.265 1.946 -9.091 1.00 43.19 111 LEU A O 1
#

Secondary structure (DSSP, 8-state):
-HHHHHHHHHHHHHHHHHHT-SPPTT--SEEEE--SS--EEEEPPPTTS--EEEEEHHHHHHS-HHHHHHHHHHHHHHHHHTHHHHHHHHHHHHHH-GGGGGGHHHHGGG-

Foldseek 3Di:
DVVVLVVVVVVVLVVCVVVLDDQDPVLDQEAEAADLDFDKAWRQDDVVHGTHIYTYPNVVVVDDPVVVVVRVVVRVCCRVVVVVVVVSVLVVVCVVDVVSVVVVVVVVVPD